Protein AF-A0AAW5ZC54-F1 (afdb_monomer)

Organism: Escherichia coli (NCBI:txid562)

Secondary structure (DSSP, 8-state):
------PPGGGB-TTSSB--TTS--SHHHHHHHHS--SSTTTT------------HHHHTTS-HHHHHHHHTB-TTT-PBPPTTTS--

InterPro domains:
  IPR006314 Dyp-type peroxidase [PS51404] (1-88)
  IPR006314 Dyp-type peroxidase [PTHR30521] (2-83)
  IPR011008 Dimeric alpha-beta barrel [SSF54909] (2-87)
  IPR048328 Dyp-type peroxidase, C-terminal domain [PF20628] (10-85)

Solvent-accessible surface area (backbone atoms only — not comparable to full-atom values): 5895 Å² total; per-residue (Å²): 135,90,80,90,83,79,83,41,77,88,49,19,46,97,90,57,38,64,57,68,85,88,50,73,66,61,72,67,52,35,40,69,75,54,37,41,82,66,75,96,57,42,77,37,67,89,85,87,88,83,90,83,84,82,61,60,74,61,58,72,69,50,53,69,67,58,51,20,48,73,71,38,30,42,53,86,82,58,44,78,52,55,78,93,78,36,76,134

Structure (mmCIF, N/CA/C/O backbone):
data_AF-A0AAW5ZC54-F1
#
_entry.id   AF-A0AAW5ZC54-F1
#
loop_
_atom_site.group_PDB
_atom_site.id
_atom_site.type_symbol
_atom_site.label_atom_id
_atom_site.label_alt_id
_atom_site.label_comp_id
_atom_site.label_asym_id
_atom_site.label_entity_id
_atom_site.label_seq_id
_atom_site.pdbx_PDB_ins_code
_atom_site.Cartn_x
_atom_site.Cartn_y
_atom_site.Cartn_z
_atom_site.occupancy
_atom_site.B_iso_or_equiv
_atom_site.auth_seq_id
_atom_site.auth_comp_id
_atom_site.auth_asym_id
_atom_site.auth_atom_id
_atom_site.pdbx_PDB_model_num
ATOM 1 N N . VAL A 1 1 ? -16.791 0.956 -14.586 1.00 79.00 1 VAL A N 1
ATOM 2 C CA . VAL A 1 1 ? -17.159 1.782 -13.417 1.00 79.00 1 VAL A CA 1
ATOM 3 C C . VAL A 1 1 ? -16.017 2.743 -13.215 1.00 79.00 1 VAL A C 1
ATOM 5 O O . VAL A 1 1 ? -14.882 2.289 -13.201 1.00 79.00 1 VAL A O 1
ATOM 8 N N . GLU A 1 2 ? -16.306 4.030 -13.172 1.00 93.06 2 GLU A N 1
ATOM 9 C CA . GLU A 1 2 ? -15.327 5.061 -12.833 1.00 93.06 2 GLU A CA 1
ATOM 10 C C . GLU A 1 2 ? -15.243 5.168 -11.307 1.00 93.06 2 GLU A C 1
ATOM 12 O O . GLU A 1 2 ? -16.264 5.001 -10.635 1.00 93.06 2 GLU A O 1
ATOM 17 N N . ILE A 1 3 ? -14.036 5.341 -10.766 1.00 97.12 3 ILE A N 1
ATOM 18 C CA . ILE A 1 3 ? -13.790 5.419 -9.323 1.00 97.12 3 ILE A CA 1
ATOM 19 C C . ILE A 1 3 ? -12.908 6.633 -9.054 1.00 97.12 3 ILE A C 1
ATOM 21 O O . ILE A 1 3 ? -11.757 6.667 -9.489 1.00 97.12 3 ILE A O 1
ATOM 25 N N . ASP A 1 4 ? -13.438 7.585 -8.295 1.00 97.31 4 ASP A N 1
ATOM 26 C CA . ASP A 1 4 ? -12.699 8.757 -7.838 1.00 97.31 4 ASP A CA 1
ATOM 27 C C . ASP A 1 4 ? -11.957 8.435 -6.538 1.00 97.31 4 ASP A C 1
ATOM 29 O O . ASP A 1 4 ? -12.557 8.277 -5.471 1.00 97.31 4 ASP A O 1
ATOM 33 N N . GLY A 1 5 ? -10.634 8.302 -6.634 1.00 96.56 5 GLY A N 1
ATOM 34 C CA . GLY A 1 5 ? -9.760 8.093 -5.483 1.00 96.56 5 GLY A CA 1
ATOM 35 C C . GLY A 1 5 ? -9.417 9.402 -4.771 1.00 96.56 5 GLY A C 1
ATOM 36 O O . GLY A 1 5 ? -9.273 10.452 -5.394 1.00 96.56 5 GLY A O 1
ATOM 37 N N . PHE A 1 6 ? -9.220 9.330 -3.459 1.00 97.88 6 PHE A N 1
ATOM 38 C CA . PHE A 1 6 ? -8.690 10.428 -2.656 1.00 97.88 6 PHE A CA 1
ATOM 39 C C . PHE A 1 6 ? -7.662 9.892 -1.661 1.00 97.88 6 PHE A C 1
ATOM 41 O O . PHE A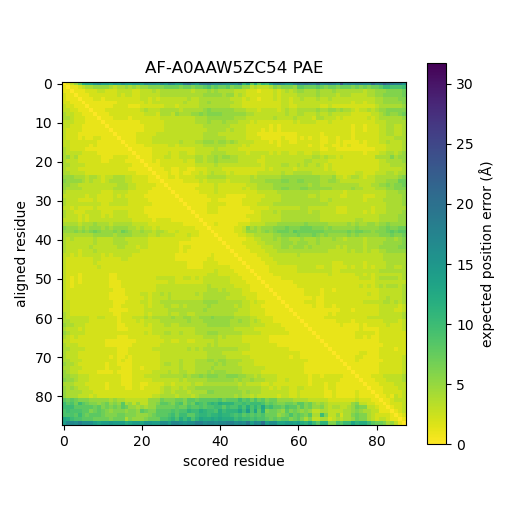 1 6 ? -7.690 8.719 -1.293 1.00 97.88 6 PHE A O 1
ATOM 48 N N . ARG A 1 7 ? -6.750 10.757 -1.211 1.00 97.75 7 ARG A N 1
ATOM 49 C CA . ARG A 1 7 ? -5.786 10.415 -0.163 1.00 97.75 7 ARG A CA 1
ATOM 50 C C . ARG A 1 7 ? -6.420 10.637 1.207 1.00 97.75 7 ARG A C 1
ATOM 52 O O . ARG A 1 7 ? -6.913 11.733 1.477 1.00 97.75 7 ARG A O 1
ATOM 59 N N . GLY A 1 8 ? -6.395 9.614 2.058 1.00 94.81 8 GLY A N 1
ATOM 60 C CA . GLY A 1 8 ? -6.840 9.721 3.444 1.00 94.81 8 GLY A CA 1
ATOM 61 C C . GLY A 1 8 ? -5.987 10.693 4.263 1.00 94.81 8 GLY A C 1
ATOM 62 O O . GLY A 1 8 ? -4.865 11.053 3.889 1.00 94.81 8 GLY A O 1
ATOM 63 N N . VAL A 1 9 ? -6.529 11.121 5.404 1.00 96.94 9 VAL A N 1
ATOM 64 C CA . VAL A 1 9 ? -5.770 11.887 6.402 1.00 96.94 9 VAL A CA 1
ATOM 65 C C . VAL A 1 9 ? -4.572 11.043 6.849 1.00 96.94 9 VAL A C 1
ATOM 67 O O . VAL A 1 9 ? -4.719 9.843 7.057 1.00 96.94 9 VAL A O 1
ATOM 70 N N . GLU A 1 10 ? -3.389 11.660 6.9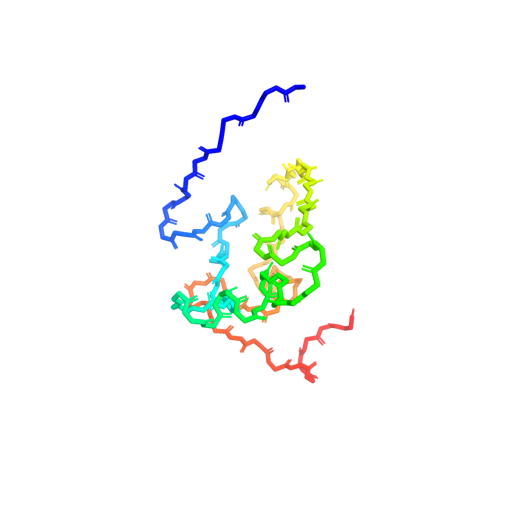41 1.00 95.69 10 GLU A N 1
ATOM 71 C CA . GLU A 1 10 ? -2.131 10.983 7.315 1.00 95.69 10 GLU A CA 1
ATOM 72 C C . GLU A 1 10 ? -1.745 9.787 6.423 1.00 95.69 10 GLU A C 1
ATOM 74 O O . GLU A 1 10 ? -1.029 8.902 6.869 1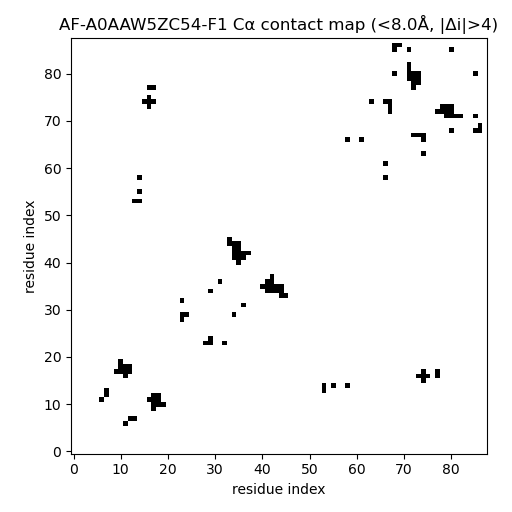.00 95.69 10 GLU A O 1
ATOM 79 N N . GLU A 1 11 ? -2.203 9.748 5.164 1.00 96.69 11 GLU A N 1
ATOM 80 C CA . GLU A 1 11 ? -1.924 8.622 4.246 1.00 96.69 11 GLU A CA 1
ATOM 81 C C . GLU A 1 11 ? -2.495 7.278 4.741 1.00 96.69 11 GLU A C 1
ATOM 83 O O . GLU A 1 11 ? -2.019 6.204 4.381 1.00 96.69 11 GLU A O 1
ATOM 88 N N . ARG A 1 12 ? -3.553 7.331 5.559 1.00 97.94 12 ARG A N 1
ATOM 89 C CA . ARG A 1 12 ? -4.245 6.144 6.065 1.00 97.94 12 ARG A CA 1
ATOM 90 C C . ARG A 1 12 ? -5.264 5.597 5.066 1.00 97.94 12 ARG A C 1
ATOM 92 O O . ARG A 1 12 ? -5.990 6.361 4.422 1.00 97.94 12 ARG A O 1
ATOM 99 N N . ASP A 1 13 ? -5.360 4.271 5.007 1.00 97.38 13 ASP A N 1
ATOM 100 C CA . ASP A 1 13 ? -6.507 3.564 4.433 1.00 97.38 13 ASP A CA 1
ATOM 101 C C . ASP A 1 13 ? -7.780 3.854 5.256 1.00 97.38 13 ASP A C 1
ATOM 103 O O . ASP A 1 13 ? -7.728 4.301 6.406 1.00 97.38 13 ASP A O 1
ATOM 107 N N . LEU A 1 14 ? -8.953 3.558 4.691 1.00 97.44 14 LEU A N 1
ATOM 108 C CA . LEU A 1 14 ? -10.239 3.707 5.375 1.00 97.44 14 LEU A CA 1
ATOM 109 C C . LEU A 1 14 ? -10.361 2.853 6.651 1.00 97.44 14 LEU A C 1
ATOM 111 O O . LEU A 1 14 ? -11.191 3.161 7.507 1.00 97.44 14 LEU A O 1
ATOM 115 N N . SER A 1 15 ? -9.549 1.803 6.811 1.00 96.94 15 SER A N 1
ATOM 116 C CA . SER A 1 15 ? -9.419 1.038 8.061 1.00 96.94 15 SER A CA 1
ATOM 117 C C . SER A 1 15 ? -8.804 1.841 9.218 1.00 96.94 15 SER A C 1
ATOM 119 O O . SER A 1 15 ? -9.009 1.502 10.391 1.00 96.94 15 SER A O 1
ATOM 121 N N . GLY A 1 16 ? -8.074 2.914 8.907 1.00 96.69 16 GLY A N 1
ATOM 122 C CA . GLY A 1 16 ? -7.337 3.746 9.852 1.00 96.69 16 GLY A CA 1
ATOM 123 C C . GLY A 1 16 ? -5.870 3.351 10.039 1.00 96.69 16 GLY A C 1
ATOM 124 O O . GLY A 1 16 ? -5.192 4.011 10.821 1.00 96.69 16 GLY A O 1
ATOM 125 N N . CYS A 1 17 ? -5.363 2.324 9.354 1.00 96.94 17 CYS A N 1
ATOM 126 C CA . CYS A 1 17 ? -3.927 2.024 9.307 1.00 96.94 17 CYS A CA 1
ATOM 127 C C . CYS A 1 17 ? -3.241 2.862 8.215 1.00 96.94 17 CYS A C 1
ATOM 129 O O . CYS A 1 17 ? -3.852 3.136 7.183 1.00 96.94 17 CYS A O 1
ATOM 131 N N . VAL A 1 18 ? -1.995 3.289 8.445 1.00 97.56 18 VAL A N 1
ATOM 132 C CA . VAL A 1 18 ? -1.181 3.962 7.414 1.00 97.56 18 VAL A CA 1
ATOM 133 C C . VAL A 1 18 ? -0.860 2.955 6.312 1.00 97.56 18 VAL A C 1
ATOM 135 O O . VAL A 1 18 ? -0.508 1.817 6.614 1.00 97.56 18 VAL A O 1
ATOM 138 N N . ASP A 1 19 ? -0.979 3.369 5.053 1.00 95.38 19 ASP A N 1
ATOM 139 C CA . ASP A 1 19 ? -0.649 2.533 3.899 1.00 95.38 19 ASP A CA 1
ATOM 140 C C . ASP A 1 19 ? 0.492 3.148 3.078 1.00 95.38 19 ASP A C 1
ATOM 142 O O . ASP A 1 19 ? 0.650 4.365 2.992 1.00 95.38 19 ASP A O 1
ATOM 146 N N . GLY A 1 20 ? 1.310 2.289 2.472 1.00 94.31 20 GLY A N 1
ATOM 147 C CA . GLY A 1 20 ? 2.412 2.694 1.601 1.00 94.31 20 GLY A CA 1
ATOM 148 C C . GLY A 1 20 ? 3.745 2.999 2.288 1.00 94.31 20 GLY A C 1
ATOM 149 O O . GLY A 1 20 ? 4.647 3.497 1.618 1.00 94.31 20 GLY A O 1
ATOM 150 N N . THR A 1 21 ? 3.916 2.673 3.573 1.00 95.62 21 THR A N 1
ATOM 151 C CA . THR A 1 21 ? 5.190 2.87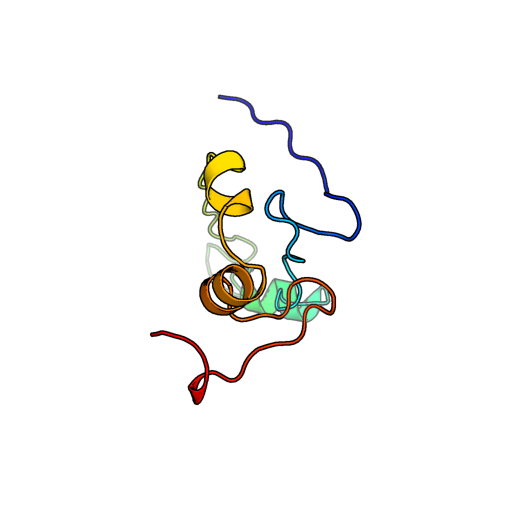6 4.299 1.00 95.62 21 THR A CA 1
ATOM 152 C C . THR A 1 21 ? 6.366 2.131 3.670 1.00 95.62 21 THR A C 1
ATOM 154 O O . THR A 1 21 ? 7.436 2.709 3.520 1.00 95.62 21 THR A O 1
ATOM 157 N N . GLU A 1 22 ? 6.145 0.893 3.227 1.00 95.00 22 GLU A N 1
ATOM 158 C CA . GLU A 1 22 ? 7.172 0.057 2.584 1.00 95.00 22 GLU A CA 1
ATOM 159 C C . GLU A 1 22 ? 7.210 0.219 1.054 1.00 95.00 22 GLU A C 1
ATOM 161 O O . GLU A 1 22 ? 7.882 -0.539 0.351 1.00 95.00 22 GLU A O 1
ATOM 166 N N . ASN A 1 23 ? 6.479 1.191 0.492 1.00 96.50 23 ASN A N 1
ATOM 167 C CA . ASN A 1 23 ? 6.542 1.415 -0.947 1.00 96.50 23 ASN A CA 1
ATOM 168 C C . ASN A 1 23 ? 7.946 1.890 -1.351 1.00 96.50 23 ASN A C 1
ATOM 170 O O . ASN A 1 23 ? 8.513 2.759 -0.684 1.00 96.50 23 ASN A O 1
ATOM 174 N N . PRO A 1 24 ? 8.479 1.429 -2.503 1.00 96.94 24 PRO A N 1
ATOM 175 C CA . PRO A 1 24 ? 9.731 1.945 -3.037 1.00 96.94 24 PRO A CA 1
ATOM 176 C C . PRO A 1 24 ? 9.730 3.479 -3.095 1.00 96.94 24 PRO A C 1
ATOM 178 O O . PRO A 1 24 ? 8.847 4.106 -3.703 1.00 96.94 24 PRO A O 1
ATOM 181 N N . ALA A 1 25 ? 10.733 4.074 -2.451 1.00 96.31 25 ALA A N 1
ATOM 182 C CA . ALA A 1 25 ? 10.893 5.515 -2.318 1.00 96.31 25 ALA A CA 1
ATOM 183 C C . ALA A 1 25 ? 12.004 6.046 -3.235 1.00 96.31 25 ALA A C 1
ATOM 185 O O . ALA A 1 25 ? 13.031 5.398 -3.442 1.00 96.31 25 ALA A O 1
ATOM 186 N N . GLY A 1 26 ? 11.799 7.256 -3.760 1.00 97.62 26 GLY A N 1
ATOM 187 C CA . GLY A 1 26 ? 12.708 7.893 -4.717 1.00 97.62 26 GLY A CA 1
ATOM 188 C C . GLY A 1 26 ? 12.503 7.417 -6.158 1.00 97.62 26 GLY A C 1
ATOM 189 O O . GLY A 1 26 ? 12.058 6.300 -6.412 1.00 97.62 26 GLY A O 1
ATOM 190 N N . GLU A 1 27 ? 12.799 8.289 -7.125 1.00 97.38 27 GLU A N 1
ATOM 191 C CA . GLU A 1 27 ? 12.586 7.981 -8.547 1.00 97.38 27 GLU A CA 1
ATOM 192 C C . GLU A 1 27 ? 13.443 6.799 -9.017 1.00 97.38 27 GLU A C 1
ATOM 194 O O . GLU A 1 27 ? 12.940 5.932 -9.728 1.00 97.38 27 GLU A O 1
ATOM 199 N N . GLU A 1 28 ? 14.706 6.739 -8.590 1.00 97.81 28 GLU A N 1
ATOM 200 C CA . GLU A 1 28 ? 15.644 5.674 -8.959 1.00 97.81 28 GLU A CA 1
ATOM 201 C C . GLU A 1 28 ? 15.122 4.294 -8.540 1.00 97.81 28 GLU A C 1
ATOM 203 O O . GLU A 1 28 ? 14.875 3.444 -9.394 1.00 97.81 28 GLU A O 1
ATOM 208 N N . THR A 1 29 ? 14.849 4.098 -7.247 1.00 98.12 29 THR A N 1
ATOM 209 C CA . THR A 1 29 ? 14.339 2.828 -6.709 1.00 98.12 29 THR A CA 1
ATOM 210 C C . THR A 1 29 ? 12.981 2.457 -7.307 1.00 98.12 29 THR A C 1
ATOM 212 O O . THR A 1 29 ? 12.726 1.294 -7.606 1.00 98.12 29 THR A O 1
ATOM 215 N N . ARG A 1 30 ? 12.088 3.433 -7.528 1.00 98.25 30 ARG A N 1
ATOM 216 C CA . ARG A 1 30 ? 10.780 3.170 -8.152 1.00 98.25 30 ARG A CA 1
ATOM 217 C C . ARG A 1 30 ? 10.919 2.711 -9.598 1.00 98.25 30 ARG A C 1
ATOM 219 O O . ARG A 1 30 ? 10.198 1.804 -10.004 1.00 98.25 30 ARG A O 1
ATOM 226 N N . ARG A 1 31 ? 11.831 3.309 -10.372 1.00 98.06 31 ARG A N 1
ATOM 227 C CA . ARG A 1 31 ? 12.124 2.868 -11.744 1.00 98.06 31 ARG A CA 1
ATOM 228 C C . ARG A 1 31 ? 12.743 1.479 -11.755 1.00 98.06 31 ARG A C 1
ATOM 230 O O . ARG A 1 31 ? 12.325 0.659 -12.560 1.00 98.06 31 ARG A O 1
ATOM 237 N N . GLU A 1 32 ? 13.665 1.213 -10.837 1.00 98.19 32 GLU A N 1
ATOM 238 C CA . GLU A 1 32 ? 14.295 -0.098 -10.685 1.00 98.19 32 GLU A CA 1
ATOM 239 C C . GLU A 1 32 ? 13.265 -1.212 -10.436 1.00 98.19 32 GLU A C 1
ATOM 241 O O . GLU A 1 32 ? 13.371 -2.284 -11.024 1.00 98.19 32 GLU A O 1
ATOM 246 N N . VAL A 1 33 ? 12.248 -0.950 -9.605 1.00 98.12 33 VAL A N 1
ATOM 247 C CA . VAL A 1 33 ? 11.208 -1.936 -9.267 1.00 98.12 33 VAL A CA 1
ATOM 248 C C . VAL A 1 33 ? 10.114 -2.040 -10.337 1.00 98.12 33 VAL A C 1
ATOM 250 O O . VAL A 1 33 ? 9.628 -3.137 -10.604 1.00 98.12 33 VAL A O 1
ATOM 253 N N . ALA A 1 34 ? 9.685 -0.922 -10.932 1.00 98.44 34 ALA A N 1
ATOM 254 C CA . ALA A 1 34 ? 8.455 -0.876 -11.730 1.00 98.44 34 ALA A CA 1
ATOM 255 C C . ALA A 1 34 ? 8.657 -0.749 -13.249 1.00 98.44 34 ALA A C 1
ATOM 257 O O . ALA A 1 34 ? 7.695 -0.969 -13.987 1.00 98.44 34 ALA A O 1
ATOM 258 N N . VAL A 1 35 ? 9.842 -0.369 -13.739 1.00 98.56 35 VAL A N 1
ATOM 259 C CA . VAL A 1 35 ? 10.069 -0.055 -15.161 1.00 98.56 35 VAL A CA 1
ATOM 260 C C . VAL A 1 35 ? 10.972 -1.098 -15.817 1.00 98.56 35 VAL A C 1
ATOM 262 O O . VAL A 1 35 ? 12.057 -1.406 -15.331 1.00 98.56 35 VAL A O 1
ATOM 265 N N . ILE A 1 36 ? 10.540 -1.619 -16.967 1.00 98.62 36 ILE A N 1
ATOM 266 C CA . ILE A 1 36 ? 11.330 -2.562 -17.768 1.00 98.62 36 ILE A CA 1
ATOM 267 C C . ILE A 1 36 ? 12.575 -1.845 -18.310 1.00 98.62 36 ILE A C 1
ATOM 269 O O . ILE A 1 36 ? 12.461 -0.788 -18.934 1.00 98.62 36 ILE A O 1
ATOM 273 N N . LYS A 1 37 ? 13.760 -2.421 -18.079 1.00 98.25 37 LYS A N 1
ATOM 274 C CA . LYS A 1 37 ? 15.053 -1.791 -18.401 1.00 98.25 37 LYS A CA 1
ATOM 275 C C . LYS A 1 37 ? 15.398 -1.822 -19.886 1.00 98.25 37 LYS A C 1
ATOM 277 O O . LYS A 1 37 ? 15.766 -0.797 -20.447 1.00 98.25 37 LYS A O 1
ATOM 282 N N . ASP A 1 38 ? 15.257 -2.990 -20.508 1.00 97.94 38 ASP A N 1
ATOM 283 C CA . ASP A 1 38 ? 15.825 -3.275 -21.824 1.00 97.94 38 ASP A CA 1
ATOM 284 C C . ASP A 1 38 ? 14.859 -4.077 -22.705 1.00 97.94 38 ASP A C 1
ATOM 286 O O . ASP A 1 38 ? 13.903 -4.692 -22.231 1.00 97.94 38 ASP A O 1
ATOM 290 N N . GLY A 1 39 ? 15.148 -4.107 -24.007 1.00 98.31 39 GLY A N 1
ATOM 291 C CA . GLY A 1 39 ? 14.356 -4.834 -24.998 1.00 98.31 39 GLY A CA 1
ATOM 292 C C . GLY A 1 39 ? 13.207 -4.010 -25.579 1.00 98.31 39 GLY A C 1
ATOM 293 O O . GLY A 1 39 ? 13.176 -2.787 -25.472 1.00 98.31 39 GLY A O 1
ATOM 294 N N . VAL A 1 40 ? 12.276 -4.690 -26.251 1.00 98.56 40 VAL A N 1
ATOM 295 C CA . VAL A 1 40 ? 11.179 -4.043 -26.996 1.00 98.56 40 VAL A CA 1
ATOM 296 C C . VAL A 1 40 ? 10.191 -3.298 -26.090 1.00 98.56 40 VAL A C 1
ATOM 298 O O . VAL A 1 40 ? 9.617 -2.301 -26.516 1.00 98.56 40 VAL A O 1
ATOM 301 N N . ASP A 1 41 ? 10.055 -3.738 -24.839 1.00 98.56 41 ASP A N 1
ATOM 302 C CA . ASP A 1 41 ? 9.126 -3.171 -23.855 1.00 98.56 41 ASP A CA 1
ATOM 303 C C . ASP A 1 41 ? 9.809 -2.194 -22.877 1.00 98.56 41 ASP A C 1
ATOM 305 O O . ASP A 1 41 ? 9.207 -1.797 -21.877 1.00 98.56 41 ASP A O 1
ATOM 309 N N . ALA A 1 42 ? 11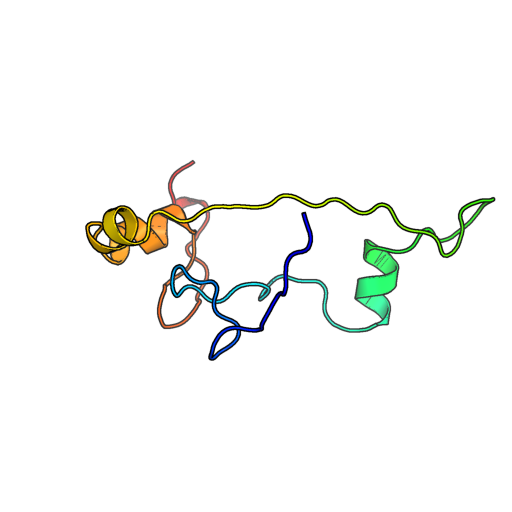.070 -1.815 -23.129 1.00 98.56 42 ALA A N 1
ATOM 310 C CA . ALA A 1 42 ? 11.816 -0.896 -22.272 1.00 98.56 42 ALA A CA 1
ATOM 311 C C . ALA A 1 42 ? 11.053 0.424 -22.054 1.00 98.56 42 ALA A C 1
ATOM 313 O O . ALA A 1 42 ? 10.543 1.035 -22.995 1.00 98.56 42 ALA A O 1
ATOM 314 N N . GLY A 1 43 ? 10.971 0.870 -20.799 1.00 98.31 43 GLY A N 1
ATOM 315 C CA . GLY A 1 43 ? 10.156 2.020 -20.393 1.00 98.31 43 GLY A CA 1
ATOM 316 C C . GLY A 1 43 ? 8.684 1.699 -20.097 1.00 98.31 43 GLY A C 1
ATOM 317 O O . GLY A 1 43 ? 7.974 2.564 -19.585 1.00 98.31 43 GLY A O 1
ATOM 318 N N . GLY A 1 44 ? 8.226 0.476 -20.379 1.00 98.56 44 GLY A N 1
ATOM 319 C CA . GLY A 1 44 ? 6.901 -0.027 -20.019 1.00 98.56 44 GLY A CA 1
ATOM 320 C C . GLY A 1 44 ? 6.806 -0.549 -18.580 1.00 98.56 44 GLY A C 1
ATOM 321 O O . GLY A 1 44 ? 7.802 -0.649 -17.859 1.00 98.56 44 GLY A O 1
ATOM 322 N N . SER A 1 45 ? 5.583 -0.893 -18.166 1.00 98.62 45 SER A N 1
ATOM 323 C CA . SER A 1 45 ? 5.271 -1.489 -16.863 1.00 98.62 45 SER A CA 1
ATOM 324 C C . SER A 1 45 ? 3.976 -2.301 -16.940 1.00 98.62 45 SER A C 1
ATOM 326 O O . SER A 1 45 ? 3.102 -2.014 -17.762 1.00 98.62 45 SER A O 1
ATOM 328 N N . TYR A 1 46 ? 3.837 -3.296 -16.068 1.00 98.38 46 TYR A N 1
ATOM 329 C CA . TYR A 1 46 ? 2.583 -4.020 -15.878 1.00 98.38 46 TYR A CA 1
ATOM 330 C C . TYR A 1 46 ? 1.773 -3.362 -14.762 1.00 98.38 46 TYR A C 1
ATOM 332 O O . TYR A 1 46 ? 2.321 -2.973 -13.734 1.00 98.38 46 TYR A O 1
ATOM 340 N N . VAL A 1 47 ? 0.457 -3.262 -14.950 1.00 98.38 47 VAL A N 1
ATOM 341 C CA . VAL A 1 47 ? -0.446 -2.620 -13.985 1.00 98.38 47 VAL A CA 1
ATOM 342 C C . VAL A 1 47 ? -1.510 -3.613 -13.535 1.00 98.38 47 VAL A C 1
ATOM 344 O O . VAL A 1 47 ? -2.141 -4.275 -14.359 1.00 98.38 47 VAL A O 1
ATOM 347 N N . PHE A 1 48 ? -1.730 -3.686 -12.224 1.00 98.25 48 PHE A N 1
ATOM 348 C CA . PHE A 1 48 ? -2.788 -4.472 -11.598 1.00 98.25 48 PHE A CA 1
ATOM 349 C C . PHE A 1 48 ? -3.730 -3.550 -10.822 1.00 98.25 48 PHE A C 1
ATOM 351 O O . PHE A 1 48 ? -3.279 -2.651 -10.115 1.00 98.25 48 PHE A O 1
ATOM 358 N N . VAL A 1 49 ? -5.040 -3.774 -10.956 1.00 97.56 49 VAL A N 1
ATOM 359 C CA . VAL A 1 49 ? -6.075 -3.010 -10.249 1.00 97.56 49 VAL A CA 1
ATOM 360 C C . VAL A 1 49 ? -7.109 -3.951 -9.641 1.00 97.56 49 VAL A C 1
ATOM 362 O O . VAL A 1 49 ? -7.555 -4.903 -10.282 1.00 97.56 49 VAL A O 1
ATOM 365 N N . GLN A 1 50 ? -7.521 -3.660 -8.410 1.00 97.44 50 GLN A N 1
ATOM 366 C CA . GLN A 1 50 ? -8.545 -4.407 -7.685 1.00 97.44 50 GLN A CA 1
ATOM 367 C C . GLN A 1 50 ? -9.302 -3.456 -6.755 1.00 97.44 50 GLN A C 1
ATOM 369 O O . GLN A 1 50 ? -8.690 -2.693 -6.013 1.00 97.44 50 GLN A O 1
ATOM 374 N N . ARG A 1 51 ? -10.639 -3.492 -6.792 1.00 97.31 51 ARG A N 1
ATOM 375 C CA . ARG A 1 51 ? -11.486 -2.685 -5.904 1.00 9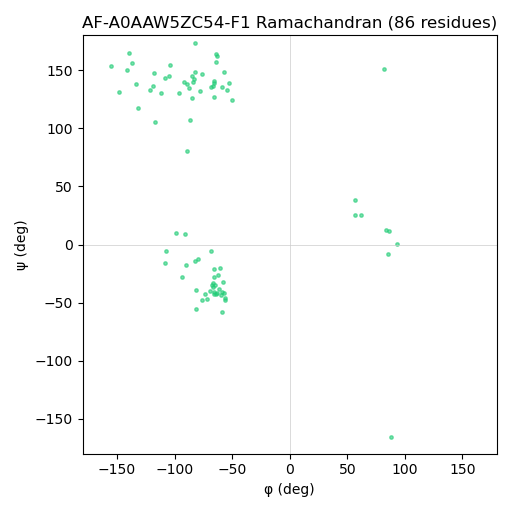7.31 51 ARG A CA 1
ATOM 376 C C . ARG A 1 51 ? -11.905 -3.507 -4.690 1.00 97.31 51 ARG A C 1
ATOM 378 O O . ARG A 1 51 ? -12.451 -4.595 -4.859 1.00 97.31 51 ARG A O 1
ATOM 385 N N . TRP A 1 52 ? -11.726 -2.935 -3.505 1.00 97.38 52 TRP A N 1
ATOM 386 C CA . TRP A 1 52 ? -12.185 -3.492 -2.235 1.00 97.38 52 TRP A CA 1
ATOM 387 C C . TRP A 1 52 ? -13.366 -2.687 -1.688 1.00 97.38 52 TRP A C 1
ATOM 389 O O . TRP A 1 52 ? -13.427 -1.469 -1.852 1.00 97.38 52 TRP A O 1
ATOM 399 N N . GLU A 1 53 ? -14.318 -3.375 -1.060 1.00 98.19 53 GLU A N 1
ATOM 400 C CA . GLU A 1 53 ? -15.455 -2.765 -0.366 1.00 98.19 53 GLU A CA 1
ATOM 401 C C . GLU A 1 53 ? -15.372 -3.117 1.122 1.00 98.19 53 GLU A C 1
ATOM 403 O O . GLU A 1 53 ? -15.632 -4.252 1.526 1.00 98.19 53 GLU A O 1
ATOM 408 N N . HIS A 1 54 ? -14.982 -2.147 1.950 1.00 98.00 54 HIS A N 1
ATOM 409 C CA . HIS A 1 54 ? -14.758 -2.381 3.377 1.00 98.00 54 HIS A CA 1
ATOM 410 C C . HIS A 1 54 ? -16.071 -2.452 4.157 1.00 98.00 54 HIS A C 1
ATOM 412 O O . HIS A 1 54 ? -16.897 -1.538 4.115 1.00 98.00 54 HIS A O 1
ATOM 418 N N . ASN A 1 55 ? -16.221 -3.478 4.997 1.00 98.38 55 ASN A N 1
ATOM 419 C CA . ASN A 1 55 ? -17.247 -3.498 6.038 1.00 98.38 55 ASN A CA 1
ATOM 420 C C . ASN A 1 55 ? -16.710 -2.871 7.335 1.00 98.38 55 ASN A C 1
ATOM 422 O O . ASN A 1 55 ? -16.334 -3.567 8.280 1.00 98.38 55 ASN A O 1
ATOM 426 N N . LEU A 1 56 ? -16.711 -1.538 7.407 1.00 98.31 56 LEU A N 1
ATOM 427 C CA . LEU A 1 56 ? -16.171 -0.809 8.564 1.00 98.31 56 LEU A CA 1
ATOM 428 C C . LEU A 1 56 ? -16.921 -1.111 9.871 1.00 98.31 56 LEU A C 1
ATOM 430 O O . LEU A 1 56 ? -16.343 -1.051 10.951 1.00 98.31 56 LEU A O 1
ATOM 434 N N . LYS A 1 57 ? -18.202 -1.496 9.800 1.00 98.50 57 LYS A N 1
ATOM 435 C CA . LYS A 1 57 ? -18.966 -1.909 10.987 1.00 98.50 57 LYS A CA 1
ATOM 436 C C . LYS A 1 57 ? -18.423 -3.203 11.589 1.00 98.50 57 LYS A C 1
ATOM 438 O O . LYS A 1 57 ? -18.468 -3.362 12.805 1.00 98.50 57 LYS A O 1
ATOM 443 N N . GLN A 1 58 ? -17.964 -4.130 10.752 1.00 98.50 58 GLN A N 1
ATOM 444 C CA . GLN A 1 58 ? -17.317 -5.355 11.209 1.00 98.50 58 GLN A CA 1
ATOM 445 C C . GLN A 1 58 ? -15.930 -5.052 11.775 1.00 98.50 58 GLN A C 1
ATOM 447 O O . GLN A 1 58 ? -15.646 -5.485 12.887 1.00 98.50 58 GLN A O 1
ATOM 452 N N . LEU A 1 59 ? -15.130 -4.248 11.068 1.00 98.25 59 LEU A N 1
ATOM 453 C CA . LEU A 1 59 ? -13.803 -3.836 11.530 1.00 98.25 59 LEU A CA 1
ATOM 454 C C . LEU A 1 59 ? -13.867 -3.164 12.910 1.00 98.25 59 LEU A C 1
ATOM 456 O O . LEU A 1 59 ? -13.170 -3.567 13.832 1.00 98.25 59 LEU A O 1
ATOM 460 N N . ASN A 1 60 ? -14.790 -2.219 13.099 1.00 97.75 60 ASN A N 1
ATOM 461 C CA . ASN A 1 60 ? -14.944 -1.470 14.352 1.00 97.75 60 ASN A CA 1
ATOM 462 C C . ASN A 1 60 ? -15.452 -2.310 15.540 1.00 97.75 60 ASN A C 1
ATOM 464 O O . ASN A 1 60 ? -15.555 -1.789 16.648 1.00 97.75 60 ASN A O 1
ATOM 468 N N . ARG A 1 61 ? -15.811 -3.584 15.331 1.00 98.38 61 ARG A N 1
ATOM 469 C CA . ARG A 1 61 ? -16.127 -4.529 16.418 1.00 98.38 61 ARG A CA 1
ATOM 470 C C . ARG A 1 61 ? -14.903 -5.298 16.910 1.00 98.38 61 ARG A C 1
ATOM 472 O O . ARG A 1 61 ? -14.982 -5.887 17.983 1.00 98.38 61 ARG A O 1
ATOM 479 N N . MET A 1 62 ? -13.824 -5.333 16.132 1.00 98.31 62 MET A N 1
ATOM 480 C CA . MET A 1 62 ? -12.567 -5.968 16.521 1.00 98.31 62 MET A CA 1
ATOM 481 C C . MET A 1 62 ? -11.827 -5.079 17.518 1.00 98.31 62 MET A C 1
ATOM 483 O O . MET A 1 62 ? -11.900 -3.849 17.417 1.00 98.31 62 MET A O 1
ATOM 487 N N . SER A 1 63 ? -11.092 -5.683 18.454 1.00 98.31 63 SER A N 1
ATOM 488 C CA . SER A 1 63 ? -10.172 -4.913 19.292 1.00 98.31 63 SER A CA 1
ATOM 489 C C . SER A 1 63 ? -9.067 -4.294 18.427 1.00 98.31 63 SER A C 1
ATOM 491 O O . SER A 1 63 ? -8.799 -4.774 17.325 1.00 98.31 63 SER A O 1
ATOM 493 N N . VAL A 1 64 ? -8.425 -3.221 18.900 1.00 98.06 64 VAL A N 1
ATOM 494 C CA . VAL A 1 64 ? -7.294 -2.627 18.163 1.00 98.06 64 VAL A CA 1
ATOM 495 C C . VAL A 1 64 ? -6.181 -3.657 17.991 1.00 98.06 64 VAL A C 1
ATOM 497 O O . VAL A 1 64 ? -5.706 -3.825 16.879 1.00 98.06 64 VAL A O 1
ATOM 500 N N . HIS A 1 65 ? -5.872 -4.423 19.039 1.00 97.44 65 HIS A N 1
ATOM 501 C CA . HIS A 1 65 ? -4.880 -5.494 18.984 1.00 97.44 65 HIS A CA 1
ATOM 502 C C . HIS A 1 65 ? -5.180 -6.528 17.885 1.00 97.44 65 HIS A C 1
ATOM 504 O O . HIS A 1 65 ? -4.298 -6.856 17.100 1.00 97.44 65 HIS A O 1
ATOM 510 N N . ASP A 1 66 ? -6.431 -6.990 17.758 1.00 98.12 66 ASP A N 1
ATOM 511 C CA . ASP A 1 66 ? -6.791 -7.945 16.697 1.00 98.12 66 ASP A CA 1
ATOM 512 C C . ASP A 1 66 ? -6.646 -7.330 15.297 1.00 98.12 66 ASP A C 1
ATOM 514 O O . ASP A 1 66 ? -6.293 -8.020 14.345 1.00 98.12 66 ASP A O 1
ATOM 518 N N . GLN A 1 67 ? -6.928 -6.030 15.153 1.00 98.31 67 GLN A N 1
ATOM 519 C CA . GLN A 1 67 ? -6.722 -5.321 13.888 1.00 98.31 67 GLN A CA 1
ATOM 520 C C . GLN A 1 67 ? -5.232 -5.174 13.567 1.00 98.31 67 GLN A C 1
ATOM 522 O O . GLN A 1 67 ? -4.844 -5.338 12.417 1.00 98.31 67 GLN A O 1
ATOM 527 N N . GLU A 1 68 ? -4.400 -4.890 14.566 1.00 98.06 68 GLU A N 1
ATOM 528 C CA . GLU A 1 68 ? -2.948 -4.796 14.411 1.00 98.06 68 GLU A CA 1
ATOM 529 C C . GLU A 1 68 ? -2.348 -6.145 14.021 1.00 98.06 68 GLU A C 1
ATOM 531 O O . GLU A 1 68 ? -1.558 -6.198 13.088 1.00 98.06 68 GLU A O 1
ATOM 536 N N . MET A 1 69 ? -2.789 -7.243 14.639 1.00 97.88 69 MET A N 1
ATOM 537 C CA . MET A 1 69 ? -2.363 -8.598 14.265 1.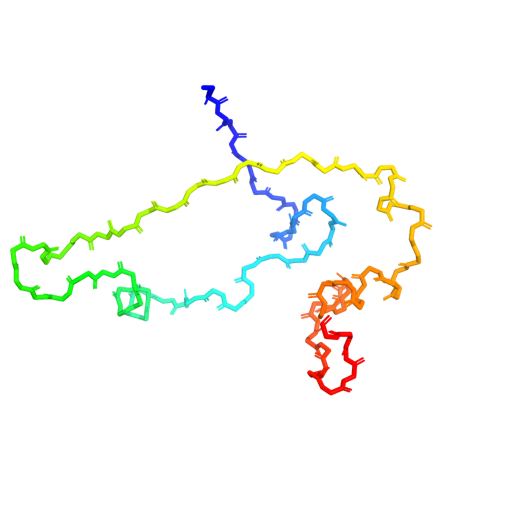00 97.88 69 MET A CA 1
ATOM 538 C C . MET A 1 69 ? -2.858 -9.009 12.876 1.00 97.88 69 MET A C 1
ATOM 540 O O . MET A 1 69 ? -2.154 -9.708 12.157 1.00 97.88 69 MET A O 1
ATOM 544 N N . MET A 1 70 ? -4.041 -8.544 12.467 1.00 96.88 70 MET A N 1
ATOM 545 C CA . MET A 1 70 ? -4.555 -8.750 11.110 1.00 96.88 70 MET A CA 1
ATOM 546 C C . MET A 1 70 ? -3.733 -7.997 10.049 1.00 96.88 70 MET A C 1
ATOM 548 O O . MET A 1 70 ? -3.612 -8.479 8.927 1.00 96.88 70 MET A O 1
ATOM 552 N N . ILE A 1 71 ? -3.210 -6.810 10.373 1.00 96.56 71 ILE A N 1
ATOM 553 C CA . ILE A 1 71 ? -2.464 -5.955 9.432 1.00 96.56 71 ILE A CA 1
ATOM 554 C C . ILE A 1 71 ? -0.943 -6.185 9.507 1.00 96.56 71 ILE A C 1
ATOM 556 O O . ILE A 1 71 ? -0.247 -5.981 8.517 1.00 96.56 71 ILE A O 1
ATOM 560 N N . GLY A 1 72 ? -0.419 -6.602 10.659 1.00 97.19 72 GLY A N 1
ATOM 561 C CA . GLY A 1 72 ? 1.012 -6.771 10.931 1.00 97.19 72 GLY A CA 1
ATOM 562 C C . GLY A 1 72 ? 1.746 -5.487 11.338 1.00 97.19 72 GLY A C 1
ATOM 563 O O . GLY A 1 72 ? 2.976 -5.472 11.354 1.00 97.19 72 GLY A O 1
ATOM 564 N N . ARG A 1 73 ? 1.025 -4.401 11.652 1.00 97.75 73 ARG A N 1
ATOM 565 C CA . ARG A 1 73 ? 1.594 -3.126 12.127 1.00 97.75 73 ARG A CA 1
ATOM 566 C C . ARG A 1 73 ? 0.714 -2.505 13.208 1.00 97.75 73 ARG A C 1
ATOM 568 O O . ARG A 1 73 ? -0.507 -2.670 13.179 1.00 97.75 73 ARG A O 1
ATOM 575 N N . THR A 1 74 ? 1.316 -1.750 14.125 1.00 97.62 74 THR A N 1
ATOM 576 C CA . THR A 1 74 ? 0.574 -0.990 15.138 1.00 97.62 74 THR A CA 1
ATOM 577 C C . THR A 1 74 ? -0.249 0.115 14.483 1.00 97.62 74 THR A C 1
ATOM 579 O O . THR A 1 74 ? 0.191 0.785 13.547 1.00 97.62 74 THR A O 1
ATOM 582 N N . LYS A 1 75 ? -1.480 0.321 14.948 1.00 96.62 75 LYS A N 1
ATOM 583 C CA . LYS 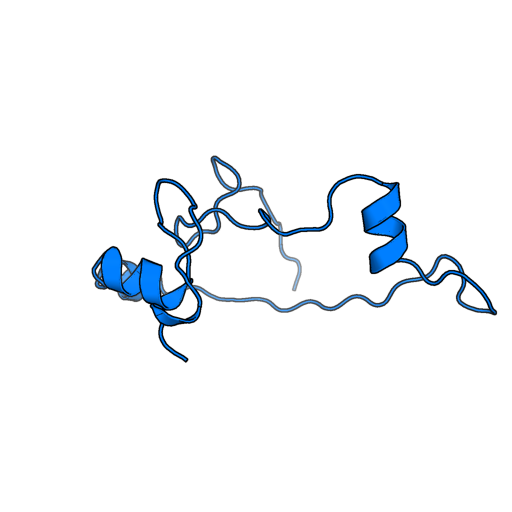A 1 75 ? -2.457 1.136 14.219 1.00 96.62 75 LYS A CA 1
ATOM 584 C C . LYS A 1 75 ? -2.139 2.625 14.299 1.00 96.62 75 LYS A C 1
ATOM 586 O O . LYS A 1 75 ? -2.263 3.343 13.307 1.00 96.62 75 LYS A O 1
ATOM 591 N N . GLU A 1 76 ? -1.754 3.102 15.478 1.00 96.62 76 GLU A N 1
ATOM 592 C CA . GLU A 1 76 ? -1.483 4.523 15.712 1.00 96.62 76 GLU A CA 1
ATOM 593 C C . GLU A 1 76 ? -0.081 4.911 15.234 1.00 96.62 76 GLU A C 1
ATOM 595 O O . GLU A 1 76 ? 0.041 5.795 14.382 1.00 96.62 76 GLU A O 1
ATOM 600 N N . ALA A 1 77 ? 0.942 4.211 15.736 1.00 97.00 77 ALA A N 1
ATOM 601 C CA . ALA A 1 77 ? 2.352 4.509 15.489 1.00 97.00 77 ALA A CA 1
ATOM 602 C C . ALA A 1 77 ? 2.886 3.949 14.162 1.00 97.00 77 ALA A C 1
ATOM 604 O O . ALA A 1 77 ? 3.945 4.382 13.710 1.00 97.00 77 ALA A O 1
ATOM 605 N N . ASN A 1 78 ? 2.149 3.038 13.513 1.00 97.75 78 ASN A N 1
ATOM 606 C CA . ASN A 1 78 ? 2.553 2.413 12.256 1.00 97.75 78 ASN A CA 1
ATOM 607 C C . ASN A 1 78 ? 3.915 1.700 12.359 1.00 97.75 78 ASN A C 1
ATOM 609 O O . ASN A 1 78 ? 4.725 1.738 11.436 1.00 97.75 78 ASN A O 1
ATOM 613 N N . GLU A 1 79 ? 4.181 1.057 13.491 1.00 97.19 79 GLU A N 1
ATOM 614 C CA . GLU A 1 79 ? 5.390 0.262 13.717 1.00 97.19 79 GLU A CA 1
ATOM 615 C C . GLU A 1 79 ? 5.143 -1.183 13.280 1.00 97.19 79 GLU A C 1
ATOM 617 O O . GLU A 1 79 ? 4.063 -1.724 13.517 1.00 97.19 79 GLU A O 1
ATOM 622 N N . GLU A 1 80 ? 6.117 -1.806 12.618 1.00 95.56 80 GLU A N 1
ATOM 623 C CA . GLU A 1 80 ? 6.001 -3.202 12.192 1.00 95.56 80 GLU A CA 1
ATOM 624 C C . GLU A 1 80 ? 6.009 -4.153 13.396 1.00 95.56 80 GLU A C 1
ATOM 626 O O . GLU A 1 80 ? 6.810 -3.994 14.316 1.00 95.56 80 GLU A O 1
ATOM 631 N N . ILE A 1 81 ? 5.105 -5.135 13.380 1.00 95.62 81 ILE A N 1
ATOM 632 C CA . ILE A 1 81 ? 5.095 -6.249 14.332 1.00 95.62 81 ILE A CA 1
ATOM 633 C C . ILE A 1 81 ? 5.989 -7.354 13.767 1.00 95.62 81 ILE A C 1
ATOM 635 O O . ILE A 1 81 ? 5.877 -7.684 12.581 1.00 95.62 81 ILE A O 1
ATOM 639 N N . ASP A 1 82 ? 6.848 -7.924 14.618 1.00 94.38 82 ASP A N 1
ATOM 640 C CA . ASP A 1 82 ? 7.779 -8.987 14.236 1.00 94.38 82 ASP A CA 1
ATOM 641 C C . ASP A 1 82 ? 7.042 -10.146 13.538 1.00 94.38 82 ASP A C 1
ATOM 643 O O . ASP A 1 82 ? 5.937 -10.540 13.925 1.00 94.38 82 ASP A O 1
ATOM 647 N N . GLY A 1 83 ? 7.660 -10.684 12.486 1.00 89.94 83 GLY A N 1
ATOM 648 C CA . GLY A 1 83 ? 7.131 -11.804 11.718 1.00 89.94 83 GLY A CA 1
ATOM 649 C C . GLY A 1 83 ? 6.882 -13.050 12.567 1.00 89.94 83 G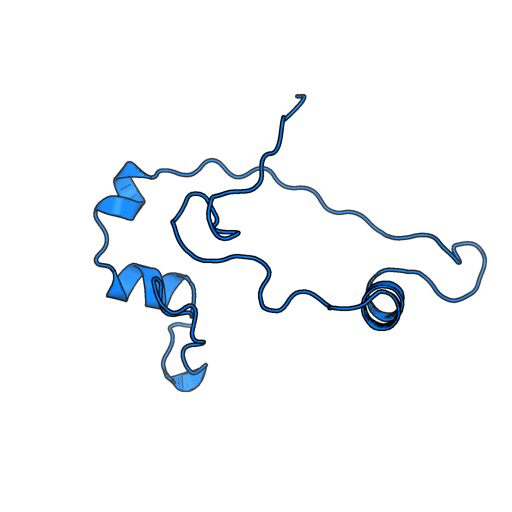LY A C 1
ATOM 650 O O . GLY A 1 83 ? 5.923 -13.764 12.293 1.00 89.94 83 GLY A O 1
ATOM 651 N N . ASP A 1 84 ? 7.687 -13.264 13.611 1.00 92.62 84 ASP A N 1
ATOM 652 C CA . ASP A 1 84 ? 7.537 -14.393 14.537 1.00 92.62 84 ASP A CA 1
ATOM 653 C C . ASP A 1 84 ? 6.433 -14.162 15.594 1.00 92.62 84 ASP A C 1
ATOM 655 O O . ASP A 1 84 ? 6.022 -15.096 16.287 1.00 92.62 84 ASP A O 1
ATOM 659 N N . GLU A 1 85 ? 5.939 -12.925 15.729 1.00 89.44 85 GLU A N 1
ATOM 660 C CA . GLU A 1 85 ? 4.932 -12.521 16.722 1.00 89.44 85 GLU A CA 1
ATOM 661 C C . GLU A 1 85 ? 3.545 -12.250 16.116 1.00 89.44 85 GLU A C 1
ATOM 663 O O . GLU A 1 85 ? 2.581 -12.025 16.855 1.00 89.44 85 GLU A O 1
ATOM 668 N N . ARG A 1 86 ? 3.416 -12.297 14.784 1.00 86.06 86 ARG A N 1
ATOM 669 C CA . ARG A 1 86 ? 2.146 -12.120 14.066 1.00 86.06 86 ARG A CA 1
ATOM 670 C C . ARG A 1 86 ? 1.586 -13.454 13.545 1.00 86.06 86 ARG A C 1
ATOM 672 O O . ARG A 1 86 ? 2.350 -14.393 13.331 1.00 86.06 86 ARG A O 1
ATOM 679 N N . PRO A 1 87 ? 0.260 -13.569 13.344 1.00 88.44 87 PRO A N 1
ATOM 680 C CA . PRO A 1 87 ? -0.339 -14.752 12.725 1.00 88.44 87 PRO A CA 1
ATOM 681 C C . PRO A 1 87 ? 0.232 -15.042 11.324 1.00 88.44 87 PRO A C 1
ATOM 683 O O . PRO A 1 87 ? 0.579 -14.106 10.602 1.00 88.44 87 PRO A O 1
ATOM 686 N N . GLU A 1 88 ? 0.287 -16.328 10.949 1.00 68.19 88 GLU A N 1
ATOM 687 C CA . GLU A 1 88 ? 0.615 -16.783 9.581 1.00 68.19 88 GLU A CA 1
ATOM 688 C C . GLU A 1 88 ? -0.443 -16.381 8.539 1.00 68.19 88 GLU A C 1
ATOM 690 O O . GLU A 1 88 ? -1.658 -16.441 8.857 1.00 68.19 88 GLU A O 1
#

Nearest PDB structures (foldseek):
  5vj0-assembly2_C  TM=1.006E+00  e=4.811E-10  [Enterobacter] lignolyticus
  6fiy-assembly1_A  TM=1.007E+00  e=7.694E-10  Klebsiella pneumoniae
  6rpd-assembly1_B  TM=1.007E+00  e=9.409E-10  Klebsiella pneumoniae
  6fl2-assembly1_A  TM=1.008E+00  e=1.006E-09  Klebsiella pneumoniae
  6fkt-assembly1_B  TM=9.720E-01  e=1.609E-09  Klebsiella pneumoniae

Sequence (88 aa):
VEIDGFRGVEERDLSGCVDGTENPAGEETRREVAVIKDGVDAGGSYVFVQRWEHNLKQLNRMSVHDQEMMIGRTKEANEEIDGDERPE

Foldseek 3Di:
DDDDDDQDDVCDDPLQAHPDPPPQDDPVRCCVPAADPDDPRGRHGDDDDDDDDDPSVVSVVDDQVVVCLVVQARRPVRHGHDPVRHDD

Mean predicted aligned error: 3.18 Å

Radius of gyration: 16.97 Å; Cα contacts (8 Å, |Δi|>4): 67; chains: 1; bounding box: 35×29×46 Å

pLDDT: mean 96.4, std 4.21, range [68.19, 98.62]